Protein AF-A0A660MAP5-F1 (afdb_monomer)

Radius of gyration: 15.03 Å; Cα contacts (8 Å, |Δi|>4): 14; chains: 1; bounding box: 30×25×39 Å

pLDDT: mean 73.08, std 15.22, range [39.59, 95.44]

Sequence (60 aa):
QNFRGYWKFGCGRFSEWRNGDGTPINSTNTFFTGMMQFGAVHTTALNDAQVQEIYLAGTK

Foldseek 3Di:
DDDPDDDDDDPDDLQCDADPVRHRPPDPCPDDDDDDPLDDDDPDDDDPVRVVVSVVVVVD

Secondary structure (DSSP, 8-state):
-----------S-GGG-B-TTS-B---S--S--S--------SSPPPHHHHHHHHHHTT-

Structure (mmCIF, N/CA/C/O backbone):
data_AF-A0A660MAP5-F1
#
_entry.id   AF-A0A660MAP5-F1
#
loop_
_atom_site.group_PDB
_atom_site.id
_atom_site.type_symbol
_atom_site.label_atom_id
_atom_site.label_alt_id
_atom_site.label_comp_id
_atom_site.label_asym_id
_atom_site.label_entity_id
_atom_site.label_seq_id
_atom_site.pdbx_PDB_ins_code
_atom_site.Cartn_x
_atom_site.Cartn_y
_atom_site.Cartn_z
_atom_site.occupancy
_atom_site.B_iso_or_equiv
_atom_site.auth_seq_id
_atom_site.auth_comp_id
_atom_site.auth_asym_id
_atom_site.auth_atom_id
_atom_site.pdbx_PDB_model_num
ATOM 1 N N . GLN A 1 1 ? 6.940 -2.909 21.848 1.00 39.59 1 GLN A N 1
ATOM 2 C CA . GLN A 1 1 ? 8.183 -3.331 21.166 1.00 39.59 1 GLN A CA 1
ATOM 3 C C . GLN A 1 1 ? 8.073 -2.861 19.718 1.00 39.59 1 GLN A C 1
ATOM 5 O O . GLN A 1 1 ? 7.160 -3.305 19.037 1.00 39.59 1 GLN A O 1
ATOM 10 N N . ASN A 1 2 ? 8.886 -1.891 19.284 1.00 46.06 2 ASN A N 1
ATOM 11 C CA . ASN A 1 2 ? 8.826 -1.352 17.917 1.00 46.06 2 A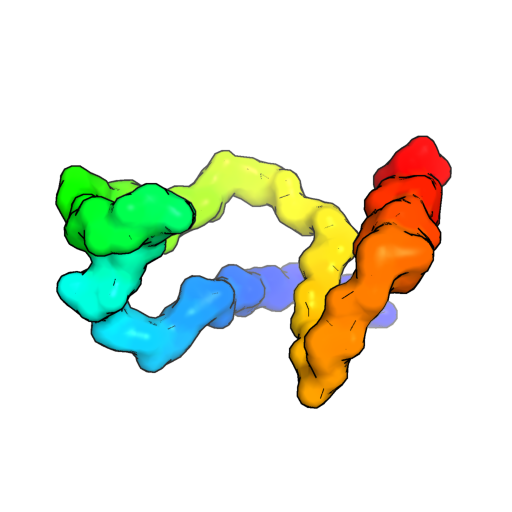SN A CA 1
ATOM 12 C C . ASN A 1 2 ? 9.750 -2.169 17.012 1.00 46.06 2 ASN A C 1
ATOM 14 O O . ASN A 1 2 ? 10.971 -2.077 17.127 1.00 46.06 2 ASN A O 1
ATOM 18 N N . PHE A 1 3 ? 9.172 -2.975 16.126 1.00 45.06 3 PHE A N 1
ATOM 19 C CA . PHE A 1 3 ? 9.930 -3.689 15.106 1.00 45.06 3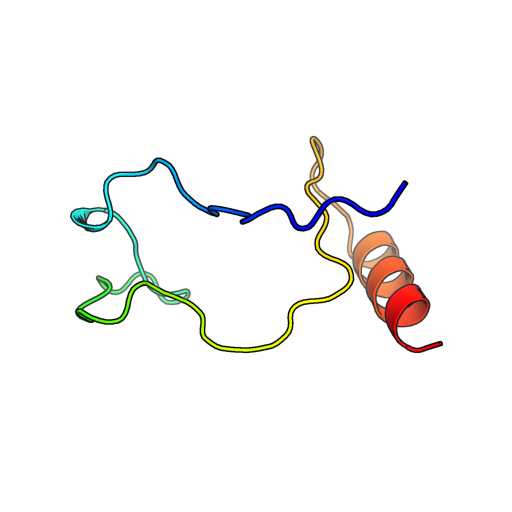 PHE A CA 1
ATOM 20 C C . PHE A 1 3 ? 10.089 -2.792 13.877 1.00 45.06 3 PHE A C 1
ATOM 22 O O . PHE A 1 3 ? 9.107 -2.281 13.340 1.00 45.06 3 PHE A O 1
ATOM 29 N N . ARG A 1 4 ? 11.329 -2.619 13.403 1.00 50.69 4 ARG A N 1
ATOM 30 C CA . ARG A 1 4 ? 11.599 -2.110 12.051 1.00 50.69 4 ARG A CA 1
ATOM 31 C C . ARG A 1 4 ? 11.244 -3.223 11.065 1.00 50.69 4 ARG A C 1
ATOM 33 O O . ARG A 1 4 ? 12.090 -4.031 10.704 1.00 50.69 4 ARG A O 1
ATOM 40 N N . GLY A 1 5 ? 9.966 -3.320 10.718 1.00 44.66 5 GLY A N 1
ATOM 41 C CA . GLY A 1 5 ? 9.488 -4.221 9.677 1.00 44.66 5 GLY A CA 1
ATOM 42 C C . GLY A 1 5 ? 9.628 -3.564 8.309 1.00 44.66 5 GLY A C 1
ATOM 43 O O . GLY A 1 5 ? 9.154 -2.447 8.110 1.00 44.66 5 GLY A O 1
ATOM 44 N N . TYR A 1 6 ? 10.257 -4.252 7.359 1.00 54.59 6 TYR A N 1
ATOM 45 C CA . TYR A 1 6 ? 10.119 -3.907 5.948 1.00 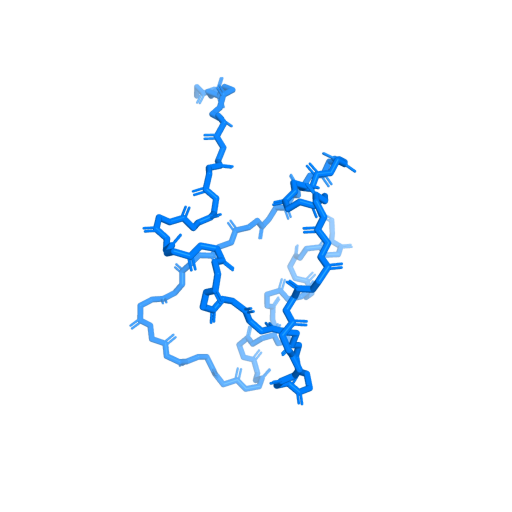54.59 6 TYR A CA 1
ATOM 46 C C . TYR A 1 6 ? 8.760 -4.427 5.483 1.00 54.59 6 TYR A C 1
ATOM 48 O O . TYR A 1 6 ? 8.555 -5.634 5.370 1.00 54.59 6 TYR A O 1
ATOM 56 N N . TRP A 1 7 ? 7.813 -3.522 5.251 1.00 42.03 7 TRP A N 1
ATOM 57 C CA . TRP A 1 7 ? 6.524 -3.880 4.671 1.00 42.03 7 TRP A CA 1
ATOM 58 C C . TRP A 1 7 ? 6.697 -4.006 3.160 1.00 42.03 7 TRP A C 1
ATOM 60 O O . TRP A 1 7 ? 7.028 -3.036 2.481 1.00 42.03 7 TRP A O 1
ATOM 70 N N . LYS A 1 8 ? 6.495 -5.213 2.630 1.00 46.00 8 LYS A N 1
ATOM 71 C CA . LYS A 1 8 ? 6.428 -5.452 1.189 1.00 46.00 8 LYS A CA 1
ATOM 72 C C . LYS A 1 8 ? 4.958 -5.510 0.791 1.00 46.00 8 LYS A C 1
ATOM 74 O O . LYS A 1 8 ? 4.303 -6.527 0.996 1.00 46.00 8 LYS A O 1
ATOM 79 N N . PHE A 1 9 ? 4.434 -4.417 0.246 1.00 56.44 9 PHE A N 1
ATOM 80 C CA . PHE A 1 9 ? 3.119 -4.437 -0.387 1.00 56.44 9 PHE A CA 1
ATOM 81 C C . PHE A 1 9 ? 3.260 -5.069 -1.771 1.00 56.44 9 PHE A C 1
ATOM 83 O O . PHE A 1 9 ? 3.984 -4.560 -2.622 1.00 56.44 9 PHE A O 1
ATOM 90 N N . GLY A 1 10 ? 2.593 -6.208 -1.968 1.00 51.84 10 GLY A N 1
ATOM 91 C CA . GLY A 1 10 ? 2.555 -6.917 -3.243 1.00 51.84 10 GLY A CA 1
ATOM 92 C C . GLY A 1 10 ? 3.451 -8.153 -3.317 1.00 51.84 10 GLY A C 1
ATOM 93 O O . GLY A 1 10 ? 4.667 -8.066 -3.477 1.00 51.84 10 GLY A O 1
ATOM 94 N N . CYS A 1 11 ? 2.821 -9.327 -3.295 1.00 46.81 11 CYS A N 1
ATOM 95 C CA . CYS A 1 11 ? 3.373 -10.582 -3.818 1.00 46.81 11 CYS A CA 1
ATOM 96 C C . CYS A 1 11 ? 2.774 -10.933 -5.197 1.00 46.81 11 CYS A C 1
ATOM 98 O O . CYS A 1 11 ? 2.701 -12.101 -5.568 1.00 46.81 11 CYS A O 1
ATOM 100 N N . GLY A 1 12 ? 2.326 -9.925 -5.954 1.00 55.44 12 GLY A N 1
ATOM 101 C CA . GLY A 1 12 ? 1.772 -10.095 -7.299 1.00 55.44 12 GLY A CA 1
ATOM 102 C C . GLY A 1 12 ? 2.841 -10.005 -8.389 1.00 55.44 12 GLY A C 1
ATOM 103 O O . GLY A 1 12 ? 3.897 -9.403 -8.193 1.00 55.44 12 GLY A O 1
ATOM 104 N N . ARG A 1 13 ? 2.562 -10.579 -9.564 1.00 60.41 13 ARG A N 1
ATOM 105 C CA . ARG A 1 13 ? 3.376 -10.361 -10.765 1.00 60.41 13 ARG A CA 1
ATOM 106 C C . ARG A 1 13 ? 3.306 -8.878 -11.133 1.00 60.41 13 ARG A C 1
ATOM 108 O O . ARG A 1 13 ? 2.273 -8.420 -11.604 1.00 60.41 13 ARG A O 1
ATOM 115 N N . PHE A 1 14 ? 4.396 -8.135 -10.930 1.00 64.75 14 PHE A N 1
ATOM 116 C CA . PHE A 1 14 ? 4.468 -6.698 -11.2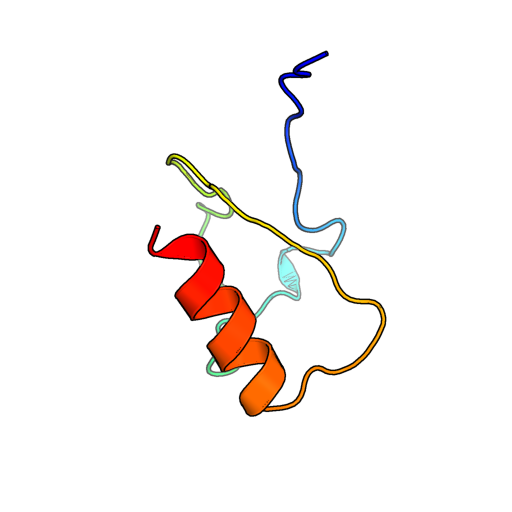43 1.00 64.75 14 PHE A CA 1
ATOM 117 C C . PHE A 1 14 ? 4.069 -6.377 -12.693 1.00 64.75 14 PHE A C 1
ATOM 119 O O . PHE A 1 14 ? 3.527 -5.312 -12.955 1.00 64.75 14 PHE A O 1
ATOM 126 N N . SER A 1 15 ? 4.266 -7.320 -13.621 1.00 68.12 15 SER A N 1
ATOM 127 C CA . SER A 1 15 ? 3.832 -7.218 -15.020 1.00 68.12 15 SER A CA 1
ATOM 128 C C . SER A 1 15 ? 2.315 -7.102 -15.209 1.00 68.12 15 SER A C 1
ATOM 130 O O . SER A 1 15 ? 1.866 -6.678 -16.267 1.00 68.12 15 SER A O 1
ATOM 132 N N . GLU A 1 16 ? 1.520 -7.515 -14.221 1.00 72.81 16 GLU A N 1
ATOM 133 C CA . GLU A 1 16 ? 0.052 -7.460 -14.256 1.00 72.81 16 GLU A CA 1
ATOM 134 C C . GLU A 1 16 ? -0.498 -6.226 -13.524 1.00 72.81 16 GLU A C 1
ATOM 136 O O . GLU A 1 16 ? -1.704 -5.979 -13.541 1.00 72.81 16 GLU A O 1
ATOM 141 N N . TRP A 1 17 ? 0.370 -5.434 -12.887 1.00 73.88 17 TRP A N 1
ATOM 142 C CA . TRP A 1 17 ? -0.046 -4.235 -12.175 1.00 73.88 17 TRP A CA 1
ATOM 143 C C . TRP A 1 17 ? -0.363 -3.105 -13.156 1.00 73.88 17 TRP A C 1
ATOM 145 O O . TRP A 1 17 ? 0.333 -2.879 -14.150 1.00 73.88 17 TRP A O 1
ATOM 155 N N . ARG A 1 18 ? -1.443 -2.384 -12.857 1.00 76.81 18 ARG A N 1
ATOM 156 C CA . ARG A 1 18 ? -1.951 -1.261 -13.647 1.00 76.81 18 ARG A CA 1
ATOM 157 C C . ARG A 1 18 ? -2.003 -0.006 -12.784 1.00 76.81 18 ARG A C 1
ATOM 159 O O . ARG A 1 18 ? -2.162 -0.093 -11.568 1.00 76.81 18 ARG A O 1
ATOM 166 N N . ASN A 1 19 ? -1.864 1.148 -13.423 1.00 73.75 19 ASN A N 1
ATOM 167 C CA . ASN A 1 19 ? -2.156 2.438 -12.813 1.00 73.75 19 ASN A CA 1
ATOM 168 C C . ASN A 1 19 ? -3.648 2.512 -12.433 1.00 73.75 19 ASN A C 1
ATOM 170 O O . ASN A 1 19 ? -4.461 1.703 -12.886 1.00 73.75 19 ASN A O 1
ATOM 174 N N . GLY A 1 20 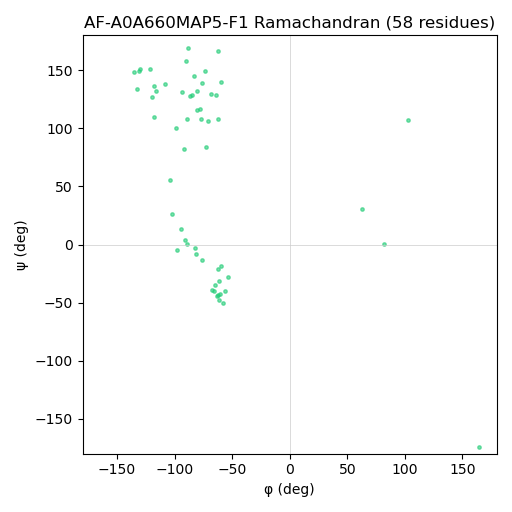? -4.023 3.509 -11.626 1.00 62.91 20 GLY A N 1
ATOM 175 C CA . GLY A 1 20 ? -5.419 3.719 -11.212 1.00 62.91 20 GLY A CA 1
ATOM 176 C C . GLY A 1 20 ? -6.396 3.967 -12.372 1.00 62.91 20 GLY A C 1
ATOM 177 O O . GLY A 1 20 ? -7.594 3.773 -12.209 1.00 62.91 20 GLY A O 1
ATOM 178 N N . ASP A 1 21 ? -5.889 4.338 -13.549 1.00 79.56 21 ASP A N 1
ATOM 179 C CA . ASP A 1 21 ? -6.644 4.509 -14.796 1.00 79.56 21 ASP A CA 1
ATOM 180 C C . ASP A 1 21 ? -6.705 3.233 -15.666 1.00 79.56 21 ASP A C 1
ATOM 182 O O . ASP A 1 21 ? -7.234 3.249 -16.776 1.00 79.56 21 ASP A O 1
ATOM 186 N N . GLY A 1 22 ? -6.149 2.116 -15.186 1.00 76.38 22 GLY A N 1
ATOM 187 C CA . GLY A 1 22 ? -6.119 0.842 -15.899 1.00 76.38 22 GLY A CA 1
ATOM 188 C C . GLY A 1 22 ? -5.009 0.712 -16.948 1.00 76.38 22 GLY A C 1
ATOM 189 O O . GLY A 1 22 ? -4.901 -0.346 -17.576 1.00 76.38 22 GLY A O 1
ATOM 190 N N . THR A 1 23 ? -4.151 1.713 -17.147 1.00 83.31 23 THR A N 1
ATOM 191 C CA . THR A 1 23 ? -2.990 1.589 -18.045 1.00 83.31 23 THR A CA 1
ATOM 192 C C . THR A 1 23 ? -1.892 0.712 -17.421 1.00 83.31 23 THR A C 1
ATOM 194 O O . THR A 1 23 ? -1.779 0.655 -16.195 1.00 83.31 23 THR A O 1
ATOM 197 N N . PRO A 1 24 ? -1.080 -0.020 -18.211 1.00 81.81 24 PRO A N 1
ATOM 198 C CA . PRO A 1 24 ? 0.032 -0.801 -17.666 1.00 81.81 24 PRO A CA 1
ATOM 199 C C . PRO A 1 24 ? 1.043 0.077 -16.917 1.00 81.81 24 PRO A C 1
ATOM 201 O O . PRO A 1 24 ? 1.397 1.158 -17.393 1.00 81.81 24 PRO A O 1
ATOM 204 N N . ILE A 1 25 ? 1.564 -0.403 -15.783 1.00 78.44 25 ILE A N 1
ATOM 205 C CA . ILE A 1 25 ? 2.692 0.260 -15.115 1.00 78.44 25 ILE A CA 1
ATOM 206 C C . ILE A 1 25 ? 3.953 0.036 -15.959 1.00 78.44 25 ILE A C 1
ATOM 208 O O . ILE A 1 25 ? 4.516 -1.055 -15.975 1.00 78.44 25 ILE A O 1
ATOM 212 N N . ASN A 1 26 ? 4.416 1.076 -16.653 1.00 72.50 26 ASN A N 1
ATOM 213 C CA . ASN A 1 26 ? 5.654 1.057 -17.438 1.00 72.50 26 ASN A CA 1
ATOM 214 C C . ASN A 1 26 ? 6.787 1.799 -16.707 1.00 72.50 26 ASN A C 1
ATOM 216 O O . ASN A 1 26 ? 7.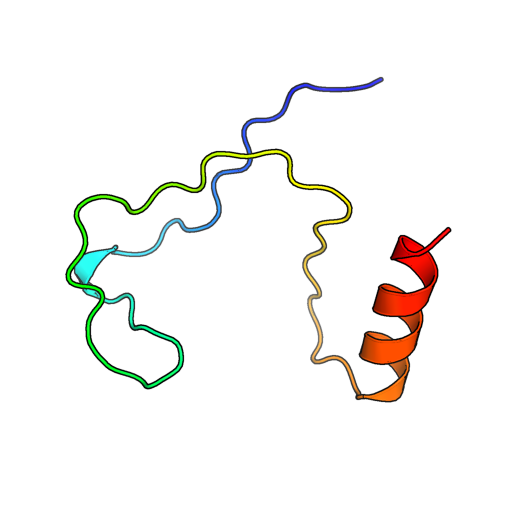338 2.778 -17.205 1.00 72.50 26 ASN A O 1
ATOM 220 N N . SER A 1 27 ? 7.079 1.380 -15.475 1.00 69.38 27 SER A N 1
ATOM 221 C CA . SER A 1 27 ? 8.118 1.982 -14.635 1.00 69.38 27 SER A CA 1
ATOM 222 C C . SER A 1 27 ? 8.995 0.899 -14.025 1.00 69.38 27 SER A C 1
ATOM 224 O O . SER A 1 27 ? 8.496 -0.076 -13.467 1.00 69.38 27 SER A O 1
ATOM 226 N N . THR A 1 28 ? 10.312 1.096 -14.081 1.00 67.88 28 THR A N 1
ATOM 227 C CA . THR A 1 28 ? 11.287 0.276 -13.346 1.00 67.88 28 THR A CA 1
ATOM 228 C C . THR A 1 28 ? 11.343 0.637 -11.859 1.00 67.88 28 THR A C 1
ATOM 230 O O . THR A 1 28 ? 11.893 -0.122 -11.064 1.00 67.88 28 THR A O 1
ATOM 233 N N . ASN A 1 29 ? 10.757 1.773 -11.465 1.00 65.00 29 ASN A N 1
ATOM 234 C CA . ASN A 1 29 ? 10.628 2.196 -10.074 1.00 65.00 29 ASN A CA 1
ATOM 235 C C . ASN A 1 29 ? 9.301 1.691 -9.505 1.00 65.00 29 ASN A C 1
ATOM 237 O O . ASN A 1 29 ? 8.308 2.414 -9.460 1.00 65.00 29 ASN A O 1
ATOM 241 N N . THR A 1 30 ? 9.297 0.433 -9.071 1.00 67.50 30 THR A N 1
ATOM 242 C CA . THR A 1 30 ? 8.150 -0.218 -8.412 1.00 67.50 3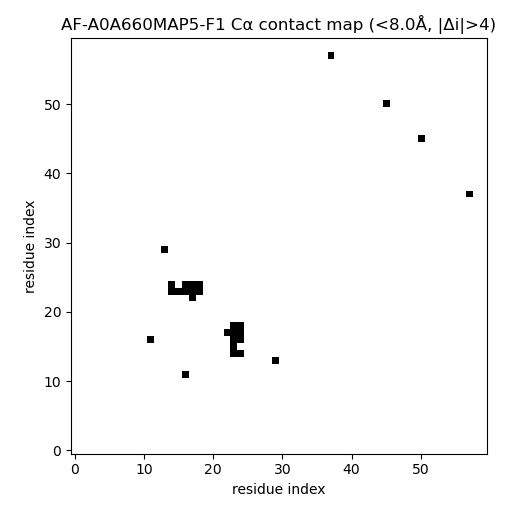0 THR A CA 1
ATOM 243 C C . THR A 1 30 ? 8.226 -0.141 -6.884 1.00 67.50 30 THR A C 1
ATOM 245 O O . THR A 1 30 ? 7.534 -0.878 -6.184 1.00 67.50 30 THR A O 1
ATOM 248 N N . PHE A 1 31 ? 9.110 0.702 -6.353 1.00 69.38 31 PHE A N 1
ATOM 249 C CA . PHE A 1 31 ? 9.366 0.855 -4.926 1.00 69.38 31 PHE A CA 1
ATOM 250 C C . PHE A 1 31 ? 9.038 2.276 -4.479 1.00 69.38 31 PHE A C 1
ATOM 252 O O . PHE A 1 31 ? 9.375 3.257 -5.139 1.00 69.38 31 PHE A O 1
ATOM 259 N N . PHE A 1 32 ? 8.373 2.368 -3.332 1.00 73.38 32 PHE A N 1
ATOM 260 C CA . PHE A 1 32 ? 8.133 3.629 -2.651 1.00 73.38 32 PHE A CA 1
ATOM 261 C C . PHE A 1 32 ? 9.379 4.032 -1.852 1.00 73.38 32 PHE A C 1
ATOM 263 O O . PHE A 1 32 ? 9.909 3.225 -1.087 1.00 73.38 32 PHE A O 1
ATOM 270 N N . THR A 1 33 ? 9.803 5.289 -1.991 1.00 75.38 33 THR A N 1
ATOM 271 C CA . THR A 1 33 ? 10.892 5.884 -1.205 1.00 75.38 33 THR A CA 1
ATOM 272 C C . THR A 1 33 ? 10.334 7.048 -0.396 1.00 75.38 33 THR A C 1
ATOM 274 O O . THR A 1 33 ? 9.982 8.082 -0.956 1.00 75.38 33 THR A O 1
ATOM 277 N N . GLY A 1 34 ? 10.243 6.884 0.924 1.00 80.00 34 GLY A N 1
ATOM 278 C CA . GLY A 1 34 ? 9.706 7.896 1.833 1.00 80.00 34 GLY A CA 1
ATOM 279 C C . GLY A 1 34 ? 9.356 7.320 3.204 1.00 80.00 34 GLY A C 1
ATOM 280 O O . GLY A 1 34 ? 9.612 6.147 3.479 1.00 80.00 34 GLY A O 1
ATOM 281 N N . MET A 1 35 ? 8.756 8.143 4.065 1.00 78.81 35 MET A N 1
ATOM 282 C CA . MET A 1 35 ? 8.168 7.688 5.327 1.00 78.81 35 MET A CA 1
ATOM 283 C C . MET A 1 35 ? 6.685 7.397 5.116 1.00 78.81 35 MET A C 1
ATOM 285 O O . MET A 1 35 ? 5.967 8.213 4.545 1.00 78.81 35 MET A O 1
ATOM 289 N N . MET A 1 36 ? 6.238 6.232 5.573 1.00 77.81 36 MET A N 1
ATOM 290 C CA . MET A 1 36 ? 4.835 5.831 5.540 1.00 77.81 36 MET A CA 1
ATOM 291 C C . MET A 1 36 ? 4.347 5.680 6.981 1.00 77.81 36 MET A C 1
ATOM 293 O O . MET A 1 36 ? 5.023 5.051 7.797 1.00 77.81 36 MET A O 1
ATOM 297 N N . GLN A 1 37 ? 3.191 6.259 7.295 1.00 76.25 37 GLN A N 1
ATOM 298 C CA . GLN A 1 37 ? 2.563 6.189 8.613 1.00 76.25 37 GLN A CA 1
ATOM 299 C C . GLN A 1 37 ? 1.092 5.791 8.444 1.00 76.25 37 GLN A C 1
ATOM 301 O O . GLN A 1 37 ? 0.487 6.099 7.422 1.00 76.25 37 GLN A O 1
ATOM 306 N N . PHE A 1 38 ? 0.538 5.089 9.437 1.00 81.31 38 PHE A N 1
ATOM 307 C CA . PHE A 1 38 ? -0.884 4.718 9.500 1.00 81.31 38 PHE A CA 1
ATOM 308 C C . PHE A 1 38 ? -1.405 3.798 8.373 1.00 81.31 38 PHE A C 1
ATOM 310 O O . PHE A 1 38 ? -2.580 3.847 8.024 1.00 81.31 38 PHE A O 1
ATOM 317 N N . GLY A 1 39 ? -0.564 2.919 7.815 1.00 80.75 39 GLY A N 1
ATOM 318 C CA . GLY A 1 39 ? -1.030 1.893 6.872 1.00 80.75 39 GLY A CA 1
ATOM 319 C C . GLY A 1 39 ? -1.905 0.830 7.553 1.00 80.75 39 GLY A C 1
ATOM 320 O O . GLY A 1 39 ? -1.491 0.252 8.559 1.00 80.75 39 GLY A O 1
ATOM 321 N N . ALA A 1 40 ? -3.082 0.543 6.989 1.00 81.75 40 ALA A N 1
ATOM 322 C CA . ALA A 1 40 ? -4.016 -0.478 7.470 1.00 81.75 40 ALA A CA 1
ATOM 323 C C . ALA A 1 40 ? -4.566 -1.328 6.310 1.00 81.75 40 ALA A C 1
ATOM 325 O O . ALA A 1 40 ? -4.721 -0.845 5.190 1.00 81.75 40 ALA A O 1
ATOM 326 N N . VAL A 1 41 ? -4.860 -2.602 6.583 1.00 82.25 41 VAL A N 1
ATOM 327 C CA . VAL A 1 41 ? -5.515 -3.525 5.642 1.00 82.25 41 VAL A CA 1
ATOM 328 C C . VAL A 1 41 ? -6.823 -3.989 6.273 1.00 82.25 41 VAL A C 1
ATOM 330 O O . VAL A 1 41 ? -6.821 -4.483 7.399 1.00 82.25 41 VAL A O 1
ATOM 333 N N . HIS A 1 42 ? -7.928 -3.846 5.544 1.00 82.25 42 HIS A N 1
ATOM 334 C CA . HIS A 1 42 ? -9.261 -4.238 6.000 1.00 82.25 42 HIS A CA 1
ATOM 335 C C . HIS A 1 42 ? -9.724 -5.489 5.251 1.00 82.25 42 HIS A C 1
ATOM 337 O O . HIS A 1 42 ? -9.534 -5.608 4.043 1.00 82.25 42 HIS A O 1
ATOM 343 N N . THR A 1 43 ? -10.344 -6.427 5.965 1.00 91.12 43 THR A N 1
ATOM 344 C CA . THR A 1 43 ? -10.932 -7.647 5.382 1.00 91.12 43 THR A CA 1
ATOM 345 C C . THR A 1 43 ? -12.331 -7.417 4.808 1.00 91.12 43 THR A C 1
ATOM 347 O O . THR A 1 43 ? -12.924 -8.327 4.234 1.00 91.12 43 THR A O 1
ATOM 350 N N . THR A 1 44 ? -12.862 -6.203 4.957 1.00 89.50 44 THR A N 1
ATOM 351 C CA . THR A 1 44 ? -14.191 -5.786 4.511 1.00 89.50 44 THR A CA 1
ATOM 352 C C . THR A 1 44 ? -14.097 -4.486 3.722 1.00 89.50 44 THR A C 1
ATOM 354 O O . THR A 1 44 ? -13.227 -3.656 3.993 1.00 89.50 44 THR A O 1
ATOM 357 N N . ALA A 1 45 ? -15.023 -4.284 2.782 1.00 90.12 45 ALA A N 1
ATOM 358 C CA . ALA A 1 45 ? -15.169 -2.999 2.109 1.00 90.12 45 ALA A CA 1
ATOM 359 C C . ALA A 1 45 ? -15.596 -1.926 3.122 1.00 90.12 45 ALA A C 1
ATOM 361 O O . ALA A 1 45 ? -16.544 -2.131 3.882 1.00 90.12 45 ALA A O 1
ATOM 362 N N . LEU A 1 46 ? -14.876 -0.806 3.138 1.00 89.31 46 LEU A N 1
ATOM 363 C CA . LEU A 1 46 ? -15.222 0.355 3.949 1.00 89.31 46 LEU A CA 1
ATOM 364 C C . LEU A 1 46 ? -16.272 1.200 3.228 1.00 89.31 46 LEU A C 1
ATOM 366 O O . LEU A 1 46 ? -16.232 1.322 2.004 1.00 89.31 46 LEU A O 1
ATOM 370 N N . ASN A 1 47 ? -17.180 1.803 3.990 1.00 93.88 47 ASN A N 1
ATOM 371 C CA . ASN A 1 47 ? -18.059 2.856 3.486 1.00 93.88 47 ASN A CA 1
ATOM 372 C C . ASN A 1 47 ? -17.416 4.248 3.637 1.00 93.88 47 ASN A C 1
ATOM 374 O O . ASN A 1 47 ? -16.419 4.415 4.343 1.00 93.88 47 ASN A O 1
ATOM 378 N N . ASP A 1 48 ? -18.022 5.254 3.007 1.00 93.69 48 ASP A N 1
ATOM 379 C CA . ASP A 1 48 ? -17.508 6.629 2.971 1.00 93.69 48 ASP A CA 1
ATOM 380 C C . ASP A 1 48 ? -17.274 7.224 4.369 1.00 93.69 48 ASP A C 1
ATOM 382 O O . ASP A 1 48 ? -16.253 7.871 4.607 1.00 93.69 48 ASP A O 1
ATOM 386 N N . ALA A 1 49 ? -18.176 6.959 5.321 1.00 95.44 49 ALA A N 1
ATOM 387 C CA . ALA A 1 49 ? -18.056 7.460 6.690 1.00 95.44 49 ALA A CA 1
ATOM 388 C C . ALA A 1 49 ? -16.844 6.854 7.419 1.00 95.44 49 ALA A C 1
ATOM 390 O O . ALA A 1 49 ? -16.121 7.564 8.115 1.00 95.44 49 ALA A O 1
ATOM 391 N N . GLN A 1 50 ? -16.577 5.561 7.215 1.00 91.31 50 GLN A N 1
ATOM 392 C CA . GLN A 1 50 ? -15.418 4.873 7.794 1.00 91.31 50 GLN A CA 1
ATOM 393 C C . GLN A 1 50 ? -14.100 5.375 7.197 1.00 91.31 50 GLN A C 1
ATOM 395 O O . GLN A 1 50 ? -13.120 5.554 7.918 1.00 91.31 50 GLN A O 1
ATOM 400 N N . VAL A 1 51 ? -14.069 5.642 5.888 1.00 90.25 51 VAL A N 1
ATOM 401 C CA . VAL A 1 51 ? -12.896 6.238 5.230 1.00 90.25 51 VAL A CA 1
ATOM 402 C C . VAL A 1 51 ? -12.621 7.635 5.793 1.00 90.25 51 VAL A C 1
ATOM 40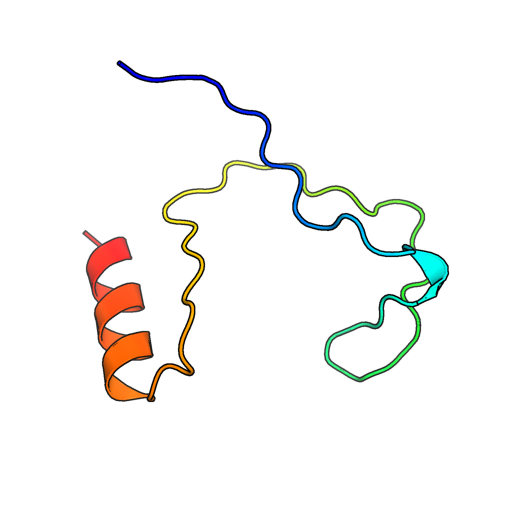4 O O . VAL A 1 51 ? -11.474 7.958 6.109 1.00 90.25 51 VAL A O 1
ATOM 407 N N . GLN A 1 52 ? -13.668 8.445 5.970 1.00 89.81 52 GLN A N 1
ATOM 408 C CA . GLN A 1 52 ? -13.554 9.784 6.545 1.00 89.81 52 GLN A CA 1
ATOM 409 C C . GLN A 1 52 ? -13.034 9.749 7.989 1.00 89.81 52 GLN A C 1
ATOM 411 O O . GLN A 1 52 ? -12.162 10.543 8.344 1.00 89.81 52 GLN A O 1
ATOM 416 N N . GLU A 1 53 ? -13.529 8.829 8.818 1.00 91.12 53 GLU A N 1
ATOM 417 C CA . GLU A 1 53 ? -13.071 8.666 10.200 1.00 91.12 53 GLU A CA 1
ATOM 418 C C . GLU A 1 53 ? -11.579 8.308 10.271 1.00 91.12 53 GLU A C 1
ATOM 420 O O . GLU A 1 53 ? -10.826 8.953 11.002 1.00 91.12 53 GLU A O 1
ATOM 425 N N . ILE A 1 54 ? -11.131 7.333 9.472 1.00 89.50 54 ILE A N 1
ATOM 426 C CA . ILE A 1 54 ? -9.723 6.909 9.422 1.00 89.50 54 ILE A CA 1
ATOM 427 C C . ILE A 1 54 ? -8.821 8.067 8.983 1.00 89.50 54 ILE A C 1
ATOM 429 O O . ILE A 1 54 ? -7.763 8.281 9.578 1.00 89.50 54 ILE A O 1
ATOM 433 N N . TYR A 1 55 ? -9.245 8.840 7.979 1.00 85.62 55 TYR A N 1
ATOM 434 C CA . TYR A 1 55 ? -8.510 10.024 7.540 1.00 85.62 55 TYR A CA 1
ATOM 435 C C . TYR A 1 55 ? -8.338 11.027 8.686 1.00 85.62 55 TYR A C 1
ATOM 437 O O . TYR A 1 55 ? -7.217 11.443 8.978 1.00 85.62 55 TYR A O 1
ATOM 445 N N . LEU A 1 56 ? -9.427 11.367 9.386 1.00 90.31 56 LEU A N 1
ATOM 446 C CA . LEU A 1 56 ? -9.394 12.318 10.499 1.00 90.31 56 LEU A CA 1
ATOM 447 C C . LEU A 1 56 ? -8.559 11.808 11.682 1.00 90.31 56 LEU A C 1
ATOM 449 O O . LEU A 1 56 ? -7.871 12.605 12.320 1.00 90.31 56 LEU A O 1
ATOM 453 N N . ALA A 1 57 ? -8.554 10.502 11.953 1.00 85.62 57 ALA A N 1
ATOM 454 C CA . ALA A 1 57 ? -7.718 9.907 12.996 1.00 85.62 57 ALA A CA 1
ATOM 455 C C . ALA A 1 57 ? -6.212 10.102 12.736 1.00 85.62 57 ALA A C 1
ATOM 457 O O . ALA A 1 57 ? -5.448 10.249 13.687 1.00 85.62 57 ALA A O 1
ATOM 458 N N . GLY A 1 58 ? -5.792 10.151 11.467 1.00 79.25 58 GLY A N 1
ATOM 459 C CA . GLY A 1 58 ? -4.401 10.392 11.068 1.00 79.25 58 GLY A CA 1
ATOM 460 C C . GLY A 1 58 ? -3.972 11.865 11.054 1.00 79.25 58 GLY A C 1
ATOM 461 O O . GLY A 1 58 ? -2.793 12.145 10.856 1.00 79.25 58 GLY A O 1
ATOM 462 N N . THR A 1 59 ? -4.904 12.808 11.241 1.00 77.44 59 THR A N 1
ATOM 463 C CA . THR A 1 59 ? -4.618 14.261 11.245 1.00 77.44 59 THR A CA 1
ATOM 464 C C . THR A 1 59 ? -4.258 14.836 12.617 1.00 77.44 59 THR A C 1
ATOM 466 O O . THR A 1 59 ? -4.035 16.043 12.724 1.00 77.44 59 THR A O 1
ATOM 469 N N . LYS A 1 60 ? -4.225 14.003 13.661 1.00 57.78 60 LYS A N 1
ATOM 470 C CA . LYS A 1 60 ? -3.916 14.412 15.036 1.00 57.78 60 LYS A CA 1
ATOM 471 C C . LYS A 1 60 ? -2.507 14.030 15.465 1.00 57.78 60 LYS A C 1
ATOM 473 O O . LYS A 1 60 ? -2.024 12.961 15.035 1.00 57.78 60 LYS A O 1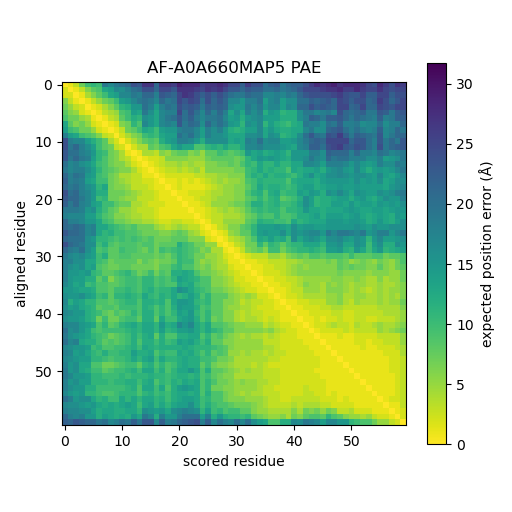
#

Solvent-accessible surface area (backbone atoms only — not comparable to full-atom values): 4516 Å² total; per-residue (Å²): 134,89,76,94,70,86,82,75,86,74,94,64,67,70,91,75,41,53,45,100,86,67,45,74,60,90,60,93,76,84,68,90,86,80,89,84,78,91,85,82,86,74,99,61,91,76,53,72,70,57,53,52,51,55,54,57,66,69,74,110

Mean predicted aligned error: 10.23 Å